Protein AF-A0A1C5C4V3-F1 (afdb_monomer_lite)

Sequence (137 aa):
MRRLPTTDILWASPICTEISPAGGTRRSTQDDQIGIGDDYEPADPESFVRTRATAYDVMRAAEVHYYKAILCENVTEFATDWRLFQWWRQGIELLGYNSQIVSVSSAHVGGKDNEHAPSGATASTSSSPAPASGSPT

Radius of gyration: 22.31 Å; chains: 1; bounding box: 46×37×80 Å

Secondary structure (DSSP, 8-state):
-TTSPP-SEEEE----TTTSGGG--------S------------TTTTHHHHHHHHHHHHHHHHH--SEEEE---THHHHT-TTHHHHHHHHHHTT---------GGG--BTTBPPPPSS-------PPPPPP----

Foldseek 3Di:
DQVDDADQEAEAEQDALLQDPPNPPDDPDPDDDPDPDPPDDADDPVSCVRSVVRLVVQLVCCLNRVHNYYHYDYDPSCCVRDPCSVVSVVSSVVSVDDDDDDDDDQQPVADPPGDGDDPDDDPDPDDDDDDDDDDDD

Structure (mmCIF, N/CA/C/O backbone):
data_AF-A0A1C5C4V3-F1
#
_entry.id   AF-A0A1C5C4V3-F1
#
loop_
_atom_site.group_PDB
_atom_site.id
_atom_site.type_symbol
_atom_site.label_atom_id
_atom_site.label_alt_id
_atom_site.label_comp_id
_atom_site.label_asym_id
_atom_site.label_entity_id
_atom_site.label_seq_id
_atom_site.pdbx_PDB_ins_code
_atom_site.Cartn_x
_atom_site.Cartn_y
_atom_site.Cartn_z
_atom_site.occupancy
_atom_site.B_iso_or_equiv
_atom_site.auth_seq_id
_atom_site.auth_comp_id
_atom_site.auth_asym_id
_atom_site.auth_atom_id
_atom_site.pdbx_PDB_model_num
ATOM 1 N N . MET A 1 1 ? -8.905 12.627 3.303 1.00 86.38 1 MET A N 1
ATOM 2 C CA . MET A 1 1 ? -9.313 11.395 4.017 1.00 86.38 1 MET A CA 1
ATOM 3 C C . MET A 1 1 ? -10.543 11.577 4.908 1.00 86.38 1 MET A C 1
ATOM 5 O O . MET A 1 1 ? -11.580 11.092 4.500 1.00 86.38 1 MET A O 1
ATOM 9 N N . ARG A 1 2 ? -10.520 12.326 6.027 1.00 92.06 2 ARG A N 1
ATOM 10 C CA . ARG A 1 2 ? -11.669 12.428 6.976 1.00 92.06 2 ARG A CA 1
ATOM 11 C C . ARG A 1 2 ? -13.005 12.974 6.432 1.00 92.06 2 ARG A C 1
ATOM 13 O O . ARG A 1 2 ? -14.017 12.841 7.099 1.00 92.06 2 ARG A O 1
ATOM 20 N N . ARG A 1 3 ? -13.004 13.638 5.271 1.00 94.06 3 ARG A N 1
ATOM 21 C CA . ARG A 1 3 ? -14.221 14.178 4.628 1.00 94.06 3 ARG A CA 1
ATOM 22 C C . ARG A 1 3 ? -14.858 13.212 3.622 1.00 94.06 3 ARG A C 1
ATOM 24 O O . ARG A 1 3 ? -15.905 13.531 3.077 1.00 94.06 3 ARG A O 1
ATOM 31 N N . LEU A 1 4 ? -14.197 12.092 3.328 1.00 91.00 4 LEU A N 1
ATOM 32 C CA . LEU A 1 4 ? -14.732 11.053 2.451 1.00 91.00 4 LEU A CA 1
ATOM 33 C C . LEU A 1 4 ? -15.667 10.143 3.263 1.00 91.00 4 LEU A C 1
ATOM 35 O O . LEU A 1 4 ? -15.426 9.981 4.462 1.00 91.00 4 LEU A O 1
ATOM 39 N N . PRO A 1 5 ? -16.710 9.562 2.645 1.00 92.31 5 PRO A N 1
ATOM 40 C CA . PRO A 1 5 ? -17.559 8.585 3.317 1.00 92.31 5 PRO A CA 1
ATOM 41 C C . PRO A 1 5 ? -16.755 7.346 3.724 1.00 92.31 5 PRO A C 1
ATOM 43 O O . PRO A 1 5 ? -15.754 7.004 3.090 1.00 92.31 5 PRO A O 1
ATOM 46 N N . THR A 1 6 ? -17.218 6.663 4.768 1.00 92.12 6 THR A N 1
ATOM 47 C CA . THR A 1 6 ? -16.675 5.361 5.155 1.00 92.12 6 THR A CA 1
ATOM 48 C C . THR A 1 6 ? -17.079 4.309 4.126 1.00 92.12 6 THR A C 1
ATOM 50 O O . THR A 1 6 ? -18.200 4.310 3.615 1.00 92.12 6 THR A O 1
ATOM 53 N N . THR A 1 7 ? -16.158 3.408 3.810 1.00 95.81 7 THR A N 1
ATOM 54 C CA . THR A 1 7 ? -16.388 2.266 2.919 1.00 95.81 7 THR A CA 1
ATOM 55 C C . THR A 1 7 ? -15.730 1.030 3.517 1.00 95.81 7 THR A C 1
ATOM 57 O O . THR A 1 7 ? -14.903 1.135 4.420 1.00 95.81 7 THR A O 1
ATOM 60 N N . ASP A 1 8 ? -16.117 -0.149 3.036 1.00 97.88 8 ASP A N 1
ATOM 61 C CA . ASP A 1 8 ? -15.588 -1.410 3.554 1.00 97.88 8 ASP A CA 1
ATOM 62 C C . ASP A 1 8 ? -14.192 -1.739 3.014 1.00 97.88 8 ASP A C 1
ATOM 64 O O . ASP A 1 8 ? -13.395 -2.357 3.716 1.00 97.88 8 ASP A O 1
ATOM 68 N N . ILE A 1 9 ? -13.894 -1.357 1.771 1.00 98.12 9 ILE A N 1
ATOM 69 C CA . ILE A 1 9 ? -12.682 -1.764 1.054 1.00 98.12 9 ILE A CA 1
ATOM 70 C C . ILE A 1 9 ? -12.024 -0.534 0.436 1.00 98.12 9 ILE A C 1
ATOM 72 O O . ILE A 1 9 ? -12.693 0.262 -0.223 1.00 98.12 9 ILE A O 1
ATOM 76 N N . LEU A 1 10 ? -10.706 -0.426 0.597 1.00 97.69 10 LEU A N 1
ATOM 77 C CA . LEU A 1 10 ? -9.878 0.514 -0.151 1.00 97.69 10 LEU A CA 1
ATOM 78 C C . LEU A 1 10 ? -9.227 -0.197 -1.334 1.00 97.69 10 LEU A C 1
ATOM 80 O O . LEU A 1 10 ? -8.509 -1.173 -1.146 1.00 97.69 10 LEU A O 1
ATOM 84 N N . TRP A 1 11 ? -9.434 0.338 -2.532 1.00 97.94 11 TRP A N 1
ATOM 85 C CA . TRP A 1 11 ? -8.668 -0.000 -3.728 1.00 97.94 11 TRP A CA 1
ATOM 86 C C . TRP A 1 11 ? -7.763 1.185 -4.068 1.00 97.94 11 TRP A C 1
ATOM 88 O O . TRP A 1 11 ? -8.258 2.296 -4.274 1.00 97.94 11 TRP A O 1
ATOM 98 N N . ALA A 1 12 ? -6.450 0.979 -4.076 1.00 96.81 12 ALA A N 1
ATOM 99 C CA . ALA A 1 12 ? -5.466 2.038 -4.228 1.00 96.81 12 ALA A CA 1
ATOM 100 C C . ALA A 1 12 ? -4.440 1.705 -5.313 1.00 96.81 12 ALA A C 1
ATOM 102 O O . ALA A 1 12 ? -3.781 0.672 -5.273 1.00 96.81 12 ALA A O 1
ATOM 103 N N . SER A 1 13 ? -4.229 2.649 -6.222 1.00 96.19 13 SER A N 1
ATOM 104 C CA . SER A 1 13 ? -3.195 2.566 -7.254 1.00 96.19 13 SER A CA 1
ATOM 105 C C . SER A 1 13 ? -2.269 3.778 -7.089 1.00 96.19 13 SER A C 1
ATOM 107 O O . SER A 1 13 ? -2.497 4.814 -7.723 1.00 96.19 13 SER A O 1
ATOM 109 N N . PRO A 1 14 ? -1.273 3.731 -6.176 1.00 95.19 14 PRO A N 1
ATOM 110 C CA . PRO A 1 14 ? -0.262 4.779 -6.090 1.00 95.19 14 PRO A CA 1
ATOM 111 C C . PRO A 1 14 ? 0.365 5.003 -7.462 1.00 95.19 14 PRO A C 1
ATOM 113 O O . PRO A 1 14 ? 0.496 4.066 -8.253 1.00 95.19 14 PRO A O 1
ATOM 116 N N . ILE A 1 15 ? 0.749 6.240 -7.767 1.00 92.25 15 ILE A N 1
ATOM 117 C CA . ILE A 1 15 ? 1.276 6.521 -9.102 1.00 92.25 15 ILE A CA 1
ATOM 118 C C . ILE A 1 15 ? 2.525 5.670 -9.360 1.00 92.25 15 ILE A C 1
ATOM 120 O O . ILE A 1 15 ? 3.337 5.452 -8.464 1.00 92.25 15 ILE A O 1
ATOM 124 N N . CYS A 1 16 ? 2.677 5.186 -10.587 1.00 88.94 16 CYS A N 1
ATOM 125 C CA . CYS A 1 16 ? 3.819 4.362 -10.975 1.00 88.94 16 CYS A CA 1
ATOM 126 C C . CYS A 1 16 ? 4.735 5.062 -11.988 1.00 88.94 16 CYS A C 1
ATOM 128 O O . CYS A 1 16 ? 5.710 4.479 -12.439 1.00 88.94 16 CYS A O 1
ATOM 130 N N . THR A 1 17 ? 4.434 6.294 -12.402 1.00 84.69 17 THR A N 1
ATOM 131 C CA . THR A 1 17 ? 5.134 6.957 -13.518 1.00 84.69 17 THR A CA 1
ATOM 132 C C . THR A 1 17 ? 6.615 7.207 -13.247 1.00 84.69 17 THR A C 1
ATOM 134 O O . THR A 1 17 ? 7.410 7.170 -14.173 1.00 84.69 17 THR A O 1
ATOM 137 N N . GLU A 1 18 ? 6.984 7.459 -11.993 1.00 83.00 18 GLU A N 1
ATOM 138 C CA . GLU A 1 18 ? 8.368 7.750 -11.592 1.00 83.00 18 GLU A CA 1
ATOM 139 C C . GLU A 1 18 ? 9.236 6.493 -11.438 1.00 83.00 18 GLU A C 1
ATOM 141 O O . GLU A 1 18 ? 10.460 6.579 -11.452 1.00 83.00 18 GLU A O 1
ATOM 146 N N . ILE A 1 19 ? 8.593 5.336 -11.287 1.00 79.56 19 ILE A N 1
ATOM 147 C CA . ILE A 1 19 ? 9.215 4.066 -10.902 1.00 79.56 19 ILE A CA 1
ATOM 148 C C . ILE A 1 19 ? 9.075 2.987 -11.981 1.00 79.56 19 ILE A C 1
ATOM 150 O O . ILE A 1 19 ? 9.835 2.027 -12.029 1.00 79.56 19 ILE A O 1
ATOM 154 N N . SER A 1 20 ? 8.101 3.145 -12.874 1.00 75.81 20 SER A N 1
ATOM 155 C CA . SER A 1 20 ? 7.837 2.206 -13.952 1.00 75.81 20 SER A CA 1
ATOM 156 C C . SER A 1 20 ? 8.979 2.191 -14.971 1.00 75.81 20 SER A C 1
ATOM 158 O O . SER A 1 20 ? 9.442 3.259 -15.382 1.00 75.81 20 SER A O 1
ATOM 160 N N . PRO A 1 21 ? 9.345 1.008 -15.503 1.00 67.00 21 PRO A N 1
ATOM 161 C CA . PRO A 1 21 ? 10.249 0.886 -16.648 1.00 67.00 21 PRO A CA 1
ATOM 162 C C . PRO A 1 21 ? 9.820 1.731 -17.853 1.00 67.00 21 PRO A C 1
ATOM 164 O O . PRO A 1 21 ? 10.657 2.214 -18.610 1.00 67.00 21 PRO A O 1
ATOM 167 N N . ALA A 1 22 ? 8.508 1.909 -18.030 1.00 72.88 22 ALA A N 1
ATOM 168 C CA . ALA A 1 22 ? 7.927 2.665 -19.133 1.00 72.88 22 ALA A CA 1
ATOM 169 C C . ALA A 1 22 ? 7.923 4.187 -18.894 1.00 72.88 22 ALA A C 1
ATOM 171 O O . ALA A 1 22 ? 7.597 4.945 -19.803 1.00 72.88 22 ALA A O 1
ATOM 172 N N . GLY A 1 23 ? 8.280 4.646 -17.688 1.00 59.91 23 GLY A N 1
ATOM 173 C CA . GLY A 1 23 ? 8.241 6.052 -17.276 1.00 59.91 23 GLY A CA 1
ATOM 174 C C . GLY A 1 23 ? 9.309 6.950 -17.908 1.00 59.91 23 GLY A C 1
ATOM 175 O O . GLY A 1 23 ? 9.308 8.155 -17.676 1.00 59.91 23 GLY A O 1
ATOM 176 N N . GLY A 1 24 ? 10.225 6.397 -18.708 1.00 50.62 24 GLY A N 1
ATOM 177 C CA . GLY A 1 24 ? 11.249 7.165 -19.425 1.00 50.62 24 GLY A CA 1
ATOM 178 C C . GLY A 1 24 ? 12.425 7.644 -18.565 1.00 50.62 24 GLY A C 1
ATOM 179 O O . GLY A 1 24 ? 13.419 8.113 -19.120 1.00 50.62 24 GLY A O 1
ATOM 180 N N . THR A 1 25 ? 12.371 7.485 -17.238 1.00 54.16 25 THR A N 1
ATOM 181 C CA . THR A 1 25 ? 13.528 7.689 -16.359 1.00 54.16 25 THR A CA 1
ATOM 182 C C . THR A 1 25 ? 14.534 6.578 -16.633 1.00 54.16 25 THR A C 1
ATOM 184 O O . THR A 1 25 ? 14.337 5.419 -16.269 1.00 54.16 25 THR A O 1
ATOM 187 N N . ARG A 1 26 ? 15.596 6.921 -17.362 1.00 46.44 26 ARG A N 1
ATOM 188 C CA . ARG A 1 26 ? 16.657 5.993 -17.747 1.00 46.44 26 ARG A CA 1
ATOM 189 C C . ARG A 1 26 ? 17.336 5.493 -16.471 1.00 46.44 26 ARG A C 1
ATOM 191 O O . ARG A 1 26 ? 18.133 6.213 -15.878 1.00 46.44 26 ARG A O 1
ATOM 198 N N . ARG A 1 27 ? 17.011 4.268 -16.046 1.00 53.88 27 ARG A N 1
ATOM 199 C CA . ARG A 1 27 ? 17.849 3.528 -15.097 1.00 53.88 27 ARG A CA 1
ATOM 200 C C . ARG A 1 27 ? 19.244 3.465 -15.711 1.00 53.88 27 ARG A C 1
ATOM 202 O O . ARG A 1 27 ? 19.366 3.139 -16.895 1.00 53.88 27 ARG A O 1
ATOM 209 N N . SER A 1 28 ? 20.281 3.822 -14.958 1.00 40.75 28 SER A N 1
ATOM 210 C CA . SER A 1 28 ? 21.636 3.450 -15.344 1.00 40.75 28 SER A CA 1
ATOM 211 C C . SER A 1 28 ? 21.659 1.927 -15.370 1.00 40.75 28 SER A C 1
ATOM 213 O O . SER A 1 28 ? 21.635 1.282 -14.328 1.00 40.75 28 SER A O 1
ATOM 215 N N . THR A 1 29 ? 21.586 1.360 -16.569 1.00 37.47 29 THR A N 1
ATOM 216 C CA . THR A 1 29 ? 21.838 -0.052 -16.829 1.00 37.47 29 THR A CA 1
ATOM 217 C C . THR A 1 29 ? 23.204 -0.381 -16.256 1.00 37.47 29 THR A C 1
ATOM 219 O O . THR A 1 29 ? 24.215 0.039 -16.817 1.00 37.47 29 THR A O 1
ATOM 222 N N . GLN A 1 30 ? 23.232 -1.090 -15.134 1.00 36.97 30 GLN A N 1
ATOM 223 C CA . GLN A 1 30 ? 24.374 -1.922 -14.815 1.00 36.97 30 GLN A CA 1
ATOM 224 C C . GLN A 1 30 ? 24.065 -3.285 -15.433 1.00 36.97 30 GLN A C 1
ATOM 226 O O . GLN A 1 30 ? 23.068 -3.923 -15.098 1.00 36.97 30 GLN A O 1
ATOM 231 N N . ASP A 1 31 ? 24.852 -3.587 -16.461 1.00 36.56 31 ASP A N 1
ATOM 232 C CA . ASP A 1 31 ? 24.787 -4.731 -17.362 1.00 36.56 31 ASP A CA 1
ATOM 233 C C . ASP A 1 31 ? 24.482 -6.071 -16.682 1.00 36.56 31 ASP A C 1
ATOM 235 O O . ASP A 1 31 ? 24.981 -6.352 -15.596 1.00 36.56 31 ASP A O 1
ATOM 239 N N . ASP A 1 32 ? 23.728 -6.912 -17.397 1.00 39.34 32 ASP A N 1
ATOM 240 C CA . ASP A 1 32 ? 23.967 -8.337 -17.700 1.00 39.34 32 ASP A CA 1
ATOM 241 C C . ASP A 1 32 ? 25.154 -9.061 -17.016 1.00 39.34 32 ASP A C 1
ATOM 243 O O . ASP A 1 32 ? 25.943 -9.748 -17.670 1.00 39.34 32 ASP A O 1
ATOM 247 N N . GLN A 1 33 ? 25.283 -9.011 -15.692 1.00 34.22 33 GLN A N 1
ATOM 248 C CA . GLN A 1 33 ? 26.200 -9.883 -14.964 1.00 34.22 33 GLN A CA 1
ATOM 249 C C . GLN A 1 33 ? 25.520 -10.528 -13.766 1.00 34.22 33 GLN A C 1
ATOM 251 O O . GLN A 1 33 ? 25.237 -9.915 -12.741 1.00 34.22 33 GLN A O 1
ATOM 256 N N . ILE A 1 34 ? 25.332 -11.840 -13.906 1.00 44.56 34 ILE A N 1
ATOM 257 C CA . ILE A 1 34 ? 25.261 -12.791 -12.803 1.00 44.56 34 ILE A CA 1
ATOM 258 C C . ILE A 1 34 ? 26.585 -12.656 -12.031 1.00 44.56 34 ILE A C 1
ATOM 260 O O . ILE A 1 34 ? 27.570 -13.322 -12.341 1.00 44.56 34 ILE A O 1
ATOM 264 N N . GLY A 1 35 ? 26.624 -11.743 -11.066 1.00 32.69 35 GLY A N 1
ATOM 265 C CA . GLY A 1 35 ? 27.775 -11.467 -10.219 1.00 32.69 35 GLY A CA 1
ATOM 266 C C . GLY A 1 35 ? 27.302 -11.240 -8.792 1.00 32.69 35 GLY A C 1
ATOM 267 O O . GLY A 1 35 ? 26.501 -10.352 -8.529 1.00 32.69 35 GLY A O 1
ATOM 268 N N . ILE A 1 36 ? 27.773 -12.077 -7.870 1.00 45.25 36 ILE A N 1
ATOM 269 C CA . ILE A 1 36 ? 27.627 -11.860 -6.429 1.00 45.25 36 ILE A CA 1
ATOM 270 C C . ILE A 1 36 ? 28.424 -10.592 -6.089 1.00 45.25 36 ILE A C 1
ATOM 272 O O . ILE A 1 36 ? 29.653 -10.634 -6.089 1.00 45.25 36 ILE A O 1
ATOM 276 N N . GLY A 1 37 ? 27.739 -9.476 -5.840 1.00 37.53 37 GLY A N 1
ATOM 277 C CA . GLY A 1 37 ? 28.348 -8.204 -5.448 1.00 37.53 37 GLY A CA 1
ATOM 278 C C . GLY A 1 37 ? 27.294 -7.196 -4.989 1.00 37.53 37 GLY A C 1
ATOM 279 O O . GLY A 1 37 ? 26.289 -7.003 -5.665 1.00 37.53 37 GLY A O 1
ATOM 280 N N . ASP A 1 38 ? 27.529 -6.590 -3.826 1.00 45.28 38 ASP A N 1
ATOM 281 C CA . ASP A 1 38 ? 26.653 -5.678 -3.069 1.00 45.28 38 ASP A CA 1
ATOM 282 C C . ASP A 1 38 ? 26.412 -4.293 -3.722 1.00 45.28 38 ASP A C 1
ATOM 284 O O . ASP A 1 38 ? 26.069 -3.332 -3.034 1.00 45.28 38 ASP A O 1
ATOM 288 N N . ASP A 1 39 ? 26.535 -4.160 -5.042 1.00 40.59 39 ASP A N 1
ATOM 289 C CA . ASP A 1 39 ? 26.471 -2.863 -5.731 1.00 40.59 39 ASP A CA 1
ATOM 290 C C . ASP A 1 39 ? 25.079 -2.604 -6.334 1.00 40.59 39 ASP A C 1
ATOM 292 O O . ASP A 1 39 ? 24.912 -2.405 -7.535 1.00 40.59 39 ASP A O 1
ATOM 296 N N . TYR A 1 40 ? 24.044 -2.620 -5.488 1.00 46.56 40 TYR A N 1
ATOM 297 C CA . TYR A 1 40 ? 22.733 -2.077 -5.851 1.00 46.56 40 TYR A CA 1
ATOM 298 C C . TYR A 1 40 ? 22.747 -0.563 -5.621 1.00 46.56 40 TYR A C 1
ATOM 300 O O . TYR A 1 40 ? 22.615 -0.119 -4.481 1.00 46.56 40 TYR A O 1
ATOM 308 N N . GLU A 1 41 ? 22.887 0.233 -6.684 1.00 46.56 41 GLU A N 1
ATOM 309 C CA . GLU A 1 41 ? 22.690 1.685 -6.609 1.00 46.56 41 GLU A CA 1
ATOM 310 C C . GLU A 1 41 ? 21.195 2.017 -6.748 1.00 46.56 41 GLU A C 1
ATOM 312 O O . GLU A 1 41 ? 20.619 1.845 -7.830 1.00 46.56 41 GLU A O 1
ATOM 317 N N . PRO A 1 42 ? 20.523 2.472 -5.672 1.00 51.69 42 PRO A N 1
ATOM 318 C CA . PRO A 1 42 ? 19.112 2.812 -5.731 1.00 51.69 42 PRO A CA 1
ATOM 319 C C . PRO A 1 42 ? 18.889 3.992 -6.676 1.00 51.69 42 PRO A C 1
ATOM 321 O O . PRO A 1 42 ? 19.691 4.924 -6.736 1.00 51.69 42 PRO A O 1
ATOM 324 N N . ALA A 1 43 ? 17.745 3.998 -7.357 1.00 55.47 43 ALA A N 1
ATOM 325 C CA . ALA A 1 43 ? 17.318 5.150 -8.138 1.00 55.47 43 ALA A CA 1
ATOM 326 C C . ALA A 1 43 ? 17.321 6.443 -7.292 1.00 55.47 43 ALA A C 1
ATOM 328 O O . ALA A 1 43 ? 17.046 6.410 -6.086 1.00 55.47 43 ALA A O 1
ATOM 329 N N . ASP A 1 44 ? 17.623 7.575 -7.941 1.00 59.00 44 ASP A N 1
ATOM 330 C CA . ASP A 1 44 ? 17.734 8.896 -7.311 1.00 59.00 44 ASP A CA 1
ATOM 331 C C . ASP A 1 44 ? 16.574 9.138 -6.321 1.00 59.00 44 ASP A C 1
ATOM 333 O O . ASP A 1 44 ? 15.407 9.117 -6.735 1.00 59.00 44 ASP A O 1
ATOM 337 N N . PRO A 1 45 ? 16.845 9.369 -5.020 1.00 56.81 45 PRO A N 1
ATOM 338 C CA . PRO A 1 45 ? 15.818 9.603 -4.009 1.00 56.81 45 PRO A CA 1
ATOM 339 C C . PRO A 1 45 ? 14.828 10.727 -4.347 1.00 56.81 45 PRO A C 1
ATOM 341 O O . PRO A 1 45 ? 13.705 10.714 -3.817 1.00 56.81 45 PRO A O 1
ATOM 344 N N . GLU A 1 46 ? 15.225 11.688 -5.188 1.00 62.38 46 GLU A N 1
ATOM 345 C CA . GLU A 1 46 ? 14.370 12.776 -5.669 1.00 62.38 46 GLU A CA 1
ATOM 346 C C . GLU A 1 46 ? 13.346 12.299 -6.712 1.00 62.38 46 GLU A C 1
ATOM 348 O O . GLU A 1 46 ? 12.232 12.822 -6.769 1.00 62.38 46 GLU A O 1
ATOM 353 N N . SER A 1 47 ? 13.643 11.225 -7.449 1.00 66.62 47 SER A N 1
ATOM 354 C CA . SER A 1 47 ? 12.741 10.693 -8.475 1.00 66.62 47 SER A CA 1
ATOM 355 C C . SER A 1 47 ? 11.455 10.075 -7.914 1.00 66.62 47 SER A C 1
ATOM 357 O O . SER A 1 47 ? 10.470 10.033 -8.629 1.00 66.62 47 SER A O 1
ATOM 359 N N . PHE A 1 48 ? 11.390 9.686 -6.631 1.00 76.88 48 PHE A N 1
ATOM 360 C CA . PHE A 1 48 ? 10.243 8.961 -6.042 1.00 76.88 48 PHE A CA 1
ATOM 361 C C . PHE A 1 48 ? 9.260 9.845 -5.259 1.00 76.88 48 PHE A C 1
ATOM 363 O O . PHE A 1 48 ? 8.420 9.334 -4.512 1.00 76.88 48 PHE A O 1
ATOM 370 N N . VAL A 1 49 ? 9.386 11.172 -5.320 1.00 84.56 49 VAL A N 1
ATOM 371 C CA . VAL A 1 49 ? 8.654 12.069 -4.410 1.00 84.56 49 VAL A CA 1
ATOM 372 C C . VAL A 1 49 ? 7.136 11.897 -4.522 1.00 84.56 49 VAL A C 1
ATOM 374 O O . VAL A 1 49 ? 6.468 11.777 -3.490 1.00 84.56 49 VAL A O 1
ATOM 377 N N . ARG A 1 50 ? 6.572 11.844 -5.734 1.00 87.25 50 ARG A N 1
ATOM 378 C CA . ARG A 1 50 ? 5.113 11.770 -5.915 1.00 87.25 50 ARG A CA 1
ATOM 379 C C . ARG A 1 50 ? 4.587 10.349 -5.690 1.00 87.25 50 ARG A C 1
ATOM 381 O O . ARG A 1 50 ? 3.515 10.174 -5.107 1.00 87.25 50 ARG A O 1
ATOM 388 N N . THR A 1 51 ? 5.365 9.340 -6.066 1.00 88.94 51 THR A N 1
ATOM 389 C CA . THR A 1 51 ? 5.096 7.923 -5.782 1.00 88.94 51 THR A CA 1
ATOM 390 C C . THR A 1 51 ? 4.997 7.697 -4.277 1.00 88.94 51 THR A C 1
ATOM 392 O O . THR A 1 51 ? 3.990 7.178 -3.798 1.00 88.94 51 THR A O 1
ATOM 395 N N . ARG A 1 52 ? 5.965 8.204 -3.497 1.00 91.31 52 ARG A N 1
ATOM 396 C CA . ARG A 1 52 ? 5.923 8.153 -2.026 1.00 91.31 52 ARG A CA 1
ATOM 397 C C . ARG A 1 52 ? 4.723 8.895 -1.457 1.00 91.31 52 ARG A C 1
ATOM 399 O O . ARG A 1 52 ? 4.055 8.364 -0.578 1.00 91.31 52 ARG A O 1
ATOM 406 N N . ALA A 1 53 ? 4.439 10.102 -1.949 1.00 93.19 53 ALA A N 1
ATOM 407 C CA . ALA A 1 53 ? 3.317 10.896 -1.452 1.00 93.19 53 ALA A CA 1
ATOM 408 C C . ALA A 1 53 ? 1.987 10.134 -1.582 1.00 93.19 53 ALA A C 1
ATOM 410 O O . ALA A 1 53 ? 1.254 10.002 -0.604 1.00 93.19 53 ALA A O 1
ATOM 411 N N . THR A 1 54 ? 1.723 9.552 -2.756 1.00 94.62 54 THR A N 1
ATOM 412 C CA . THR A 1 54 ? 0.492 8.777 -2.988 1.00 94.62 54 THR A CA 1
ATOM 413 C C . THR A 1 54 ? 0.480 7.429 -2.261 1.00 94.62 54 THR A C 1
ATOM 415 O O . THR A 1 54 ? -0.572 7.005 -1.790 1.00 94.62 54 THR A O 1
ATOM 418 N N . ALA A 1 55 ? 1.635 6.784 -2.064 1.00 96.50 55 ALA A N 1
ATOM 419 C CA . ALA A 1 55 ? 1.742 5.602 -1.208 1.00 96.50 55 ALA A CA 1
ATOM 420 C C . ALA A 1 55 ? 1.428 5.928 0.265 1.00 96.50 55 ALA A C 1
ATOM 422 O O . ALA A 1 55 ? 0.761 5.156 0.956 1.00 96.50 55 ALA A O 1
ATOM 423 N N . TYR A 1 56 ? 1.858 7.088 0.765 1.00 96.56 56 TYR A N 1
ATOM 424 C CA . TYR A 1 56 ? 1.564 7.516 2.136 1.00 96.56 56 TYR A CA 1
ATOM 425 C C . TYR A 1 56 ? 0.088 7.847 2.345 1.00 96.56 56 TYR A C 1
ATOM 427 O O . TYR A 1 56 ? -0.443 7.612 3.433 1.00 96.56 56 TYR A O 1
ATOM 435 N N . ASP A 1 57 ? -0.604 8.306 1.303 1.00 96.88 57 ASP A N 1
ATOM 436 C CA . ASP A 1 57 ? -2.052 8.493 1.352 1.00 96.88 57 ASP A CA 1
ATOM 437 C C . ASP A 1 57 ? -2.810 7.179 1.604 1.00 96.88 57 ASP A C 1
ATOM 439 O O . ASP A 1 57 ? -3.858 7.214 2.252 1.00 96.88 57 ASP A O 1
ATOM 443 N N . VAL A 1 58 ? -2.266 6.019 1.205 1.00 97.31 58 VAL A N 1
ATOM 444 C CA . VAL A 1 58 ? -2.834 4.699 1.544 1.00 97.31 58 VAL A CA 1
ATOM 445 C C . VAL A 1 58 ? -2.834 4.479 3.058 1.00 97.31 58 VAL A C 1
ATOM 447 O O . VAL A 1 58 ? -3.885 4.193 3.633 1.00 97.31 58 VAL A O 1
ATOM 450 N N . MET A 1 59 ? -1.692 4.688 3.726 1.00 96.69 59 MET A N 1
ATOM 451 C CA . MET A 1 59 ? -1.595 4.573 5.190 1.00 96.69 59 MET A CA 1
ATOM 452 C C . MET A 1 59 ? -2.517 5.579 5.879 1.00 96.69 59 MET A C 1
ATOM 454 O O . MET A 1 59 ? -3.268 5.224 6.784 1.00 96.69 59 MET A O 1
ATOM 458 N N . ARG A 1 60 ? -2.526 6.830 5.402 1.00 96.69 60 ARG A N 1
ATOM 459 C CA . ARG A 1 60 ? -3.395 7.883 5.935 1.00 96.69 60 ARG A CA 1
ATOM 460 C C . ARG A 1 60 ? -4.879 7.524 5.800 1.00 96.69 60 ARG A C 1
ATOM 462 O O . ARG A 1 60 ? -5.684 7.874 6.663 1.00 96.69 60 ARG A O 1
ATOM 469 N N . ALA A 1 61 ? -5.281 6.901 4.695 1.00 96.88 61 ALA A N 1
ATOM 470 C CA . ALA A 1 61 ? -6.652 6.449 4.503 1.00 96.88 61 ALA A CA 1
ATOM 471 C C . ALA A 1 61 ? -6.982 5.286 5.450 1.00 96.88 61 ALA A C 1
ATOM 473 O O . ALA A 1 61 ? -8.040 5.316 6.076 1.00 96.88 61 ALA A O 1
ATOM 474 N N . ALA A 1 62 ? -6.072 4.317 5.588 1.00 96.75 62 ALA A N 1
ATOM 475 C CA . ALA A 1 62 ? -6.217 3.169 6.480 1.00 96.75 62 ALA A CA 1
ATOM 476 C C . ALA A 1 62 ? -6.359 3.581 7.955 1.00 96.75 62 ALA A C 1
ATOM 478 O O . ALA A 1 62 ? -7.258 3.092 8.632 1.00 96.75 62 ALA A O 1
ATOM 479 N N . GLU A 1 63 ? -5.544 4.532 8.419 1.00 96.00 63 GLU A N 1
ATOM 480 C CA . GLU A 1 63 ? -5.585 5.078 9.785 1.00 96.00 63 GLU A CA 1
ATOM 481 C C . GLU A 1 63 ? -6.914 5.785 10.101 1.00 96.00 63 GLU A C 1
ATOM 483 O O . GLU A 1 63 ? -7.394 5.771 11.233 1.00 96.00 63 GLU A O 1
ATOM 488 N N . VAL A 1 64 ? -7.520 6.438 9.105 1.00 96.56 64 VAL A N 1
ATOM 489 C CA . VAL A 1 64 ? -8.767 7.190 9.298 1.00 96.56 64 VAL A CA 1
ATOM 490 C C . VAL A 1 64 ? -9.994 6.286 9.242 1.00 96.56 64 VAL A C 1
ATOM 492 O O . VAL A 1 64 ? -10.932 6.507 10.006 1.00 96.56 64 VAL A O 1
ATOM 495 N N . HIS A 1 65 ? -10.017 5.331 8.313 1.00 96.81 65 HIS A N 1
ATOM 496 C CA . HIS A 1 65 ? -11.243 4.623 7.936 1.00 96.81 65 HIS A CA 1
ATOM 497 C C . HIS A 1 65 ? -11.296 3.164 8.377 1.00 96.81 65 HIS A C 1
ATOM 499 O O . HIS A 1 65 ? -12.383 2.600 8.342 1.00 96.81 65 HIS A O 1
ATOM 505 N N . TYR A 1 66 ? -10.177 2.567 8.808 1.00 96.12 66 TYR A N 1
ATOM 506 C CA . TYR A 1 66 ? -10.121 1.179 9.290 1.00 96.12 66 TYR A CA 1
ATOM 507 C C . TYR A 1 66 ? -10.859 0.196 8.362 1.00 96.12 66 TYR A C 1
ATOM 509 O O . TYR A 1 66 ? -11.759 -0.530 8.786 1.00 96.12 66 TYR A O 1
ATOM 517 N N . TYR A 1 67 ? -10.509 0.220 7.072 1.00 97.88 67 TYR A N 1
ATOM 518 C CA . TYR A 1 67 ? -11.102 -0.651 6.057 1.00 97.88 67 TYR A CA 1
ATOM 519 C C . TYR A 1 67 ? -11.026 -2.130 6.463 1.00 97.88 67 TYR A C 1
ATOM 521 O O . TYR A 1 67 ? -10.063 -2.577 7.079 1.00 97.88 67 TYR A O 1
ATOM 529 N N . LYS A 1 68 ? -12.013 -2.928 6.051 1.00 98.25 68 LYS A N 1
ATOM 530 C CA . LYS A 1 68 ? -11.982 -4.389 6.227 1.00 98.25 68 LYS A CA 1
ATOM 531 C C . LYS A 1 68 ? -10.880 -5.033 5.383 1.00 98.25 68 LYS A C 1
ATOM 533 O O . LYS A 1 68 ? -10.331 -6.056 5.778 1.00 98.25 68 LYS A O 1
ATOM 538 N N . ALA A 1 69 ? -10.575 -4.449 4.222 1.00 98.19 69 ALA A N 1
ATOM 539 C CA . ALA A 1 69 ? -9.489 -4.877 3.347 1.00 98.19 69 ALA A CA 1
ATOM 540 C C . ALA A 1 69 ? -8.910 -3.702 2.546 1.00 98.19 69 ALA A C 1
ATOM 542 O 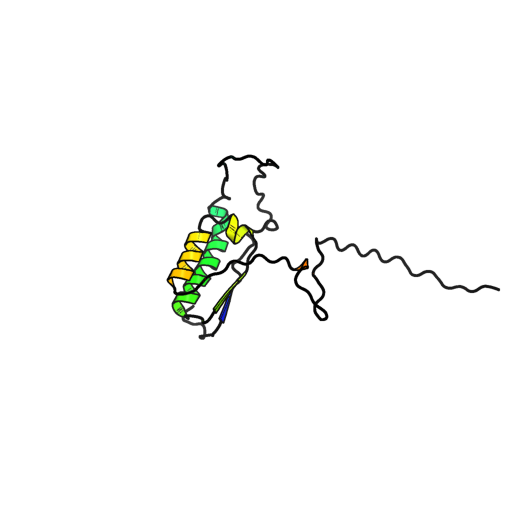O . ALA A 1 69 ? -9.614 -2.740 2.227 1.00 98.19 69 ALA A O 1
ATOM 543 N N . ILE A 1 70 ? -7.628 -3.814 2.196 1.00 98.19 70 ILE A N 1
ATOM 544 C CA . ILE A 1 70 ? -6.910 -2.864 1.344 1.00 98.19 70 ILE A CA 1
ATOM 545 C C . ILE A 1 70 ? -6.294 -3.648 0.188 1.00 98.19 70 ILE A C 1
ATOM 547 O O . ILE A 1 70 ? -5.532 -4.587 0.412 1.00 98.19 70 ILE A O 1
ATOM 551 N N . LEU A 1 71 ? -6.620 -3.252 -1.038 1.00 98.25 71 LEU A N 1
ATOM 552 C CA . LEU A 1 71 ? -5.982 -3.721 -2.258 1.00 98.25 71 LEU A CA 1
ATOM 553 C C . LEU A 1 71 ? -5.118 -2.578 -2.781 1.00 98.25 71 LEU A C 1
ATOM 555 O O . LEU A 1 71 ? -5.604 -1.461 -2.951 1.00 98.25 71 LEU A O 1
ATOM 559 N N . CYS A 1 72 ? -3.829 -2.848 -2.973 1.00 97.50 72 CYS A N 1
ATOM 560 C CA . CYS A 1 72 ? -2.876 -1.873 -3.479 1.00 97.50 72 CYS A CA 1
ATOM 561 C C . CYS A 1 72 ? -2.122 -2.478 -4.659 1.00 97.50 72 CYS A C 1
ATOM 563 O O . CYS A 1 72 ? -1.341 -3.409 -4.457 1.00 97.50 72 CYS A O 1
ATOM 565 N N . GLU A 1 73 ? -2.319 -1.947 -5.865 1.00 95.62 73 GLU A N 1
ATOM 566 C CA . GLU A 1 73 ? -1.576 -2.389 -7.047 1.00 95.62 73 GLU A CA 1
ATOM 567 C C . GLU A 1 73 ? -0.533 -1.372 -7.514 1.00 95.62 73 GLU A C 1
ATOM 569 O O . GLU A 1 73 ? -0.701 -0.156 -7.399 1.00 95.62 73 GLU A O 1
ATOM 574 N N . ASN A 1 74 ? 0.570 -1.892 -8.049 1.00 95.62 74 ASN A N 1
ATOM 575 C CA . ASN A 1 74 ? 1.620 -1.120 -8.700 1.00 95.62 74 ASN A CA 1
ATOM 576 C C . ASN A 1 74 ? 2.467 -2.037 -9.610 1.00 95.62 74 ASN A C 1
ATOM 578 O O . ASN A 1 74 ? 2.208 -3.238 -9.702 1.00 95.62 74 ASN A O 1
ATOM 582 N N . VAL A 1 75 ? 3.486 -1.480 -10.270 1.00 91.88 75 VAL A N 1
ATOM 583 C CA . VAL A 1 75 ? 4.528 -2.250 -10.973 1.00 91.88 75 VAL A CA 1
ATOM 584 C C . VAL A 1 75 ? 5.436 -2.988 -9.980 1.00 91.88 75 VAL A C 1
ATOM 586 O O . VAL A 1 75 ? 5.485 -2.639 -8.800 1.00 91.88 75 VAL A O 1
ATOM 589 N N . THR A 1 76 ? 6.190 -3.990 -10.447 1.00 91.69 76 THR A N 1
ATOM 590 C CA . THR A 1 76 ? 7.065 -4.802 -9.572 1.00 91.69 76 THR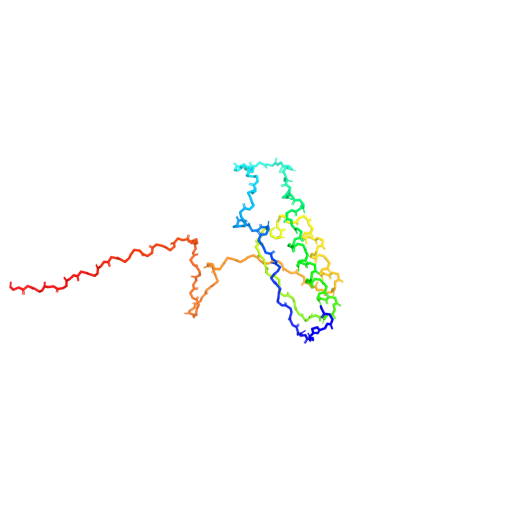 A CA 1
ATOM 591 C C . THR A 1 76 ? 8.157 -3.952 -8.918 1.00 91.69 76 THR A C 1
ATOM 593 O O . THR A 1 76 ? 8.465 -4.140 -7.741 1.00 91.69 76 THR A O 1
ATOM 596 N N . GLU A 1 77 ? 8.652 -2.944 -9.636 1.00 89.31 77 GLU A N 1
ATOM 597 C CA . GLU A 1 77 ? 9.655 -1.986 -9.173 1.00 89.31 77 GLU A CA 1
ATOM 598 C C . GLU A 1 77 ? 9.208 -1.218 -7.919 1.00 89.31 77 GLU A C 1
ATOM 600 O O . GLU A 1 77 ? 10.040 -0.816 -7.114 1.00 89.31 77 GLU A O 1
ATOM 605 N N . PHE A 1 78 ? 7.900 -1.095 -7.661 1.00 90.94 78 PHE A N 1
ATOM 606 C CA . PHE A 1 78 ? 7.383 -0.536 -6.405 1.00 90.94 78 PHE A CA 1
ATOM 607 C C . PHE A 1 78 ? 7.822 -1.304 -5.169 1.00 90.94 78 PHE A C 1
ATOM 609 O O . PHE A 1 78 ? 8.074 -0.691 -4.133 1.00 90.94 78 PHE A O 1
ATOM 616 N N . ALA A 1 79 ? 7.954 -2.622 -5.286 1.00 92.25 79 ALA A N 1
ATOM 617 C CA . ALA A 1 79 ? 8.421 -3.468 -4.203 1.00 92.25 79 ALA A CA 1
ATOM 618 C C . ALA A 1 79 ? 9.945 -3.660 -4.205 1.00 92.25 79 ALA A C 1
ATOM 620 O O . ALA A 1 79 ? 10.517 -3.867 -3.134 1.00 92.25 79 ALA A O 1
ATOM 621 N N . THR A 1 80 ? 10.595 -3.619 -5.375 1.00 88.88 80 THR A N 1
ATOM 622 C CA . THR A 1 80 ? 12.030 -3.931 -5.504 1.00 88.88 80 THR A CA 1
ATOM 623 C C . THR A 1 80 ? 12.930 -2.703 -5.456 1.00 88.88 80 THR A C 1
ATOM 625 O O . THR A 1 80 ? 14.014 -2.788 -4.888 1.00 88.88 80 THR A O 1
ATOM 628 N N . ASP A 1 81 ? 12.479 -1.567 -5.994 1.00 86.12 81 ASP A N 1
ATOM 629 C CA . ASP A 1 81 ? 13.339 -0.403 -6.237 1.00 86.12 81 ASP A CA 1
ATOM 630 C C . ASP A 1 81 ? 13.107 0.729 -5.235 1.00 86.12 81 ASP A C 1
ATOM 632 O O . ASP A 1 81 ? 13.980 1.563 -4.976 1.00 86.12 81 ASP A O 1
ATOM 636 N N . TRP A 1 82 ? 11.937 0.754 -4.596 1.00 87.38 82 TRP A N 1
ATOM 637 C CA . TRP A 1 82 ? 11.666 1.737 -3.562 1.00 87.38 82 TRP A CA 1
ATOM 638 C C . TRP A 1 82 ? 12.292 1.339 -2.216 1.00 87.38 82 TRP A C 1
ATOM 640 O O . TRP A 1 82 ? 11.756 0.526 -1.466 1.00 87.38 82 TRP A O 1
ATOM 650 N N . ARG A 1 83 ? 13.378 2.022 -1.829 1.00 86.81 83 ARG A N 1
ATOM 651 C CA . ARG A 1 83 ? 14.109 1.795 -0.562 1.00 86.81 83 ARG A CA 1
ATOM 652 C C . ARG A 1 83 ? 13.243 1.758 0.711 1.00 86.81 83 ARG A C 1
ATOM 654 O O . ARG A 1 83 ? 13.598 1.068 1.662 1.00 86.81 83 ARG A O 1
ATOM 661 N N . LEU A 1 84 ? 12.139 2.512 0.773 1.00 90.88 84 LEU A N 1
ATOM 662 C CA . LEU A 1 84 ? 11.258 2.547 1.956 1.00 90.88 84 LEU A CA 1
ATOM 663 C C . LEU A 1 84 ? 10.050 1.610 1.846 1.00 90.88 84 LEU A C 1
ATOM 665 O O . LEU A 1 84 ? 9.203 1.630 2.737 1.00 90.88 84 LEU A O 1
ATOM 669 N N . PHE A 1 85 ? 9.967 0.778 0.808 1.00 93.38 85 PHE A N 1
ATOM 670 C CA . PHE A 1 85 ? 8.836 -0.125 0.606 1.00 93.38 85 PHE A CA 1
ATOM 671 C C . PHE A 1 85 ? 8.579 -1.023 1.822 1.00 93.38 85 PHE A C 1
ATOM 673 O O . PHE A 1 85 ? 7.447 -1.105 2.296 1.00 93.38 85 PHE A O 1
ATOM 680 N N . GLN A 1 86 ? 9.625 -1.642 2.385 1.00 95.19 86 GLN A N 1
ATOM 681 C CA . GLN A 1 86 ? 9.475 -2.505 3.564 1.00 95.19 86 GLN A CA 1
ATOM 682 C C . GLN A 1 86 ? 8.976 -1.729 4.788 1.00 95.19 86 GLN A C 1
ATOM 684 O O . GLN A 1 86 ? 8.107 -2.217 5.502 1.00 95.19 86 GLN A O 1
ATOM 689 N N . TRP A 1 87 ? 9.466 -0.504 5.002 1.00 96.69 87 TRP A N 1
ATOM 690 C CA . TRP A 1 87 ? 8.992 0.355 6.091 1.00 96.69 87 TRP A CA 1
ATOM 691 C C . TRP A 1 87 ? 7.521 0.738 5.903 1.00 96.69 87 TRP A C 1
ATOM 693 O O . TRP A 1 87 ? 6.729 0.655 6.837 1.00 96.69 87 TRP A O 1
ATOM 703 N N . TRP A 1 88 ? 7.136 1.110 4.683 1.00 96.81 88 TRP A N 1
ATOM 704 C CA . TRP A 1 88 ? 5.756 1.449 4.3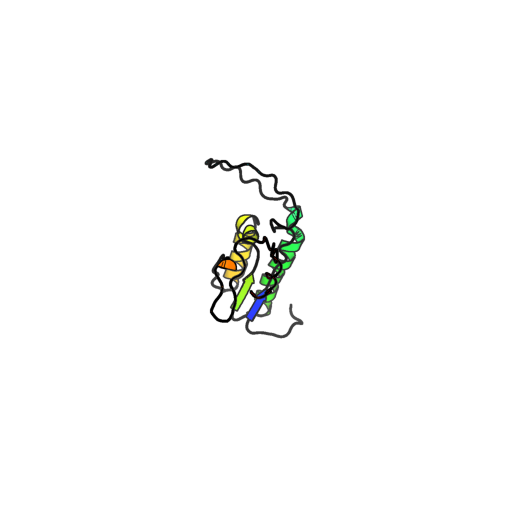52 1.00 96.81 88 TRP A CA 1
ATOM 705 C C . TRP A 1 88 ? 4.813 0.254 4.545 1.00 96.81 88 TRP A C 1
ATOM 707 O O . TRP A 1 88 ? 3.761 0.393 5.169 1.00 96.81 88 TRP A O 1
ATOM 717 N N . ARG A 1 89 ? 5.219 -0.938 4.089 1.00 97.31 89 ARG A N 1
ATOM 718 C CA . ARG A 1 89 ? 4.478 -2.191 4.289 1.00 97.31 89 ARG A CA 1
ATOM 719 C C . ARG A 1 89 ? 4.323 -2.524 5.773 1.00 97.31 89 ARG A C 1
ATOM 721 O O . ARG A 1 89 ? 3.213 -2.818 6.207 1.00 97.31 89 ARG A O 1
ATOM 728 N N . GLN A 1 90 ? 5.397 -2.416 6.556 1.00 97.75 90 GLN A N 1
ATOM 729 C CA . GLN A 1 90 ? 5.340 -2.583 8.012 1.00 97.75 90 GLN A CA 1
ATOM 730 C C . GLN A 1 90 ? 4.412 -1.553 8.665 1.00 97.75 90 GLN A C 1
ATOM 732 O O . GLN A 1 90 ? 3.700 -1.885 9.604 1.00 97.75 90 GLN A O 1
ATOM 737 N N . GLY A 1 91 ? 4.361 -0.320 8.154 1.00 97.62 91 GLY A N 1
ATOM 738 C CA . GLY A 1 91 ? 3.410 0.698 8.599 1.00 97.62 91 GLY A CA 1
ATOM 739 C C . GLY A 1 91 ? 1.953 0.258 8.438 1.00 97.62 91 GLY A C 1
ATOM 740 O O . GLY A 1 91 ? 1.158 0.434 9.356 1.00 97.62 91 GLY A O 1
ATOM 741 N N . ILE A 1 92 ? 1.609 -0.378 7.313 1.00 97.94 92 ILE A N 1
ATOM 742 C CA . ILE A 1 92 ? 0.281 -0.978 7.108 1.00 97.94 92 ILE A CA 1
ATOM 743 C C . ILE A 1 92 ? 0.042 -2.139 8.088 1.00 97.94 92 ILE A C 1
ATOM 745 O O . ILE A 1 92 ? -1.039 -2.238 8.662 1.00 97.94 92 ILE A O 1
ATOM 749 N N . GLU A 1 93 ? 1.040 -2.988 8.336 1.00 97.88 93 GLU A N 1
ATOM 750 C CA . GLU A 1 93 ? 0.925 -4.100 9.293 1.00 97.88 93 GLU A CA 1
ATOM 751 C C . GLU A 1 93 ? 0.734 -3.615 10.739 1.00 97.88 93 GLU A C 1
ATOM 753 O O . GLU A 1 93 ? -0.088 -4.160 11.476 1.00 97.88 93 GLU A O 1
ATOM 758 N N . LEU A 1 94 ? 1.407 -2.529 11.131 1.00 97.88 94 LEU A N 1
ATOM 759 C CA . LEU A 1 94 ? 1.240 -1.881 12.436 1.00 97.88 94 LEU A CA 1
ATOM 760 C C . LEU A 1 94 ? -0.173 -1.321 12.654 1.00 97.88 94 LEU A C 1
ATOM 762 O O . LEU A 1 94 ? -0.604 -1.198 13.798 1.00 97.88 94 LEU A O 1
ATOM 766 N N . LEU A 1 95 ? -0.916 -1.022 11.582 1.00 96.75 95 LEU A N 1
ATOM 767 C CA . LEU A 1 95 ? -2.333 -0.645 11.656 1.00 96.75 95 LEU A CA 1
ATOM 768 C C . LEU A 1 95 ? -3.270 -1.854 11.865 1.00 96.75 95 LEU A C 1
ATOM 770 O O . LEU A 1 95 ? -4.485 -1.673 11.923 1.00 96.75 95 LEU A O 1
ATOM 774 N N . GLY A 1 96 ? -2.731 -3.072 11.997 1.00 97.75 96 GLY A N 1
ATOM 775 C CA . GLY A 1 96 ? -3.480 -4.296 12.302 1.00 97.75 96 GLY A CA 1
ATOM 776 C C . GLY A 1 96 ? -3.817 -5.168 11.091 1.00 97.75 96 GLY A C 1
ATOM 777 O O . GLY A 1 96 ? -4.594 -6.114 11.223 1.00 97.75 96 GLY A O 1
ATOM 778 N N . TYR A 1 97 ? -3.256 -4.876 9.917 1.00 98.19 97 TYR A N 1
ATOM 779 C CA . TYR A 1 97 ? -3.483 -5.670 8.709 1.00 98.19 97 TYR A CA 1
ATOM 780 C C . TYR A 1 97 ? -2.460 -6.800 8.576 1.00 98.19 97 TYR A C 1
ATOM 782 O O . TYR A 1 97 ? -1.282 -6.638 8.878 1.00 98.19 97 TYR A O 1
ATOM 790 N N . ASN A 1 98 ? -2.894 -7.932 8.024 1.00 97.62 98 ASN A N 1
ATOM 791 C CA . ASN A 1 98 ? -1.982 -8.955 7.518 1.00 97.62 98 ASN A CA 1
ATOM 792 C C . ASN A 1 98 ? -1.709 -8.664 6.043 1.00 97.62 98 ASN A C 1
ATOM 794 O O . ASN A 1 98 ? -2.653 -8.597 5.254 1.00 97.62 98 ASN A O 1
ATOM 798 N N . SER A 1 99 ? -0.444 -8.483 5.665 1.00 96.06 99 SER A N 1
ATOM 799 C CA . SER A 1 99 ? -0.095 -8.092 4.300 1.00 96.06 99 SER A CA 1
ATOM 800 C C . SER A 1 99 ? 0.483 -9.260 3.492 1.00 96.06 99 SER A C 1
ATOM 802 O O . SER A 1 99 ? 1.313 -10.032 3.978 1.00 96.06 99 SER A O 1
ATOM 804 N N . GLN A 1 100 ? 0.076 -9.369 2.227 1.00 96.81 100 GLN A N 1
ATOM 805 C CA . GLN A 1 100 ? 0.615 -10.323 1.256 1.00 96.81 100 GLN A CA 1
ATOM 806 C C . GLN A 1 100 ? 0.995 -9.573 -0.020 1.00 96.81 100 GLN A C 1
ATOM 808 O O . GLN A 1 100 ? 0.270 -8.681 -0.453 1.00 96.81 100 GLN A O 1
ATOM 813 N N . ILE A 1 101 ? 2.131 -9.935 -0.617 1.00 96.06 101 ILE A N 1
ATOM 814 C CA . ILE A 1 101 ? 2.575 -9.392 -1.903 1.00 96.06 101 ILE A CA 1
ATOM 815 C C . ILE A 1 101 ? 2.348 -10.468 -2.954 1.00 96.06 101 ILE A C 1
ATOM 817 O O . ILE A 1 101 ? 2.794 -11.603 -2.787 1.00 96.06 101 ILE A O 1
ATOM 821 N N . VAL A 1 102 ? 1.677 -10.100 -4.040 1.00 94.56 102 VAL A N 1
ATOM 822 C CA . VAL A 1 102 ? 1.472 -10.970 -5.196 1.00 94.56 102 VAL A CA 1
ATOM 823 C C . VAL A 1 102 ? 1.903 -10.203 -6.439 1.00 94.56 102 VAL A C 1
ATOM 825 O O . VAL A 1 102 ? 1.495 -9.061 -6.629 1.00 94.56 102 VAL A O 1
ATOM 828 N N . SER A 1 103 ? 2.727 -10.830 -7.278 1.00 93.62 103 SER A N 1
ATOM 829 C CA . SER A 1 103 ? 3.052 -10.326 -8.614 1.00 93.62 103 SER A CA 1
ATOM 830 C C . SER A 1 103 ? 2.401 -11.238 -9.645 1.00 93.62 103 SER A C 1
ATOM 832 O O . SER A 1 103 ? 2.563 -12.459 -9.593 1.00 93.62 103 SER A O 1
ATOM 834 N N . VAL A 1 104 ? 1.615 -10.650 -10.545 1.00 89.81 104 VAL A N 1
ATOM 835 C CA . VAL A 1 104 ? 0.824 -11.383 -11.535 1.00 89.81 104 VAL A CA 1
ATOM 836 C C . VAL A 1 104 ? 0.996 -10.734 -12.899 1.00 89.81 104 VAL A C 1
ATOM 838 O O . VAL A 1 104 ? 0.841 -9.525 -13.048 1.00 89.81 104 VAL A O 1
ATOM 841 N N . SER A 1 105 ? 1.279 -11.554 -13.910 1.00 88.31 105 SER A N 1
ATOM 842 C CA . SER A 1 105 ? 1.237 -11.126 -15.308 1.00 88.31 105 SER A CA 1
ATOM 843 C C . SER A 1 105 ? -0.166 -11.338 -15.869 1.00 88.31 105 SER A C 1
ATOM 845 O O . SER A 1 105 ? -0.700 -12.448 -15.798 1.00 88.31 105 SER A O 1
ATOM 847 N N . SER A 1 106 ? -0.744 -10.294 -16.466 1.00 86.50 106 SER A N 1
ATOM 848 C CA . SER A 1 106 ? -2.069 -10.346 -17.099 1.00 86.50 106 SER A CA 1
ATOM 849 C C . SER A 1 106 ? -2.144 -11.345 -18.255 1.00 86.50 106 SER A C 1
ATOM 851 O O . SER A 1 106 ? -3.222 -11.855 -18.543 1.00 86.50 106 SER A O 1
ATOM 853 N N . ALA A 1 107 ? -1.009 -11.713 -18.859 1.00 88.94 107 ALA A N 1
ATOM 854 C CA . ALA A 1 107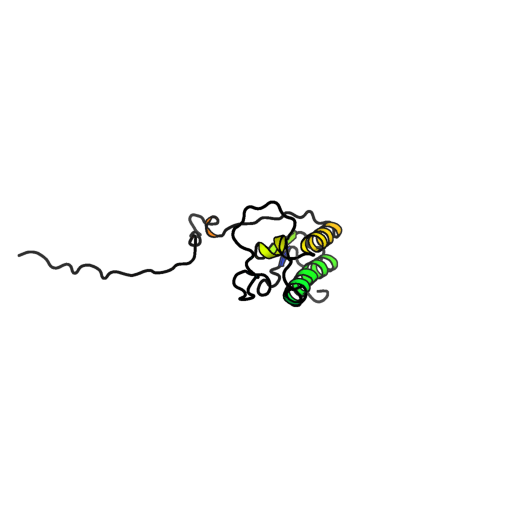 ? -0.956 -12.774 -19.863 1.00 88.94 107 ALA A CA 1
ATOM 855 C C . ALA A 1 107 ? -1.462 -14.126 -19.330 1.00 88.94 107 ALA A C 1
ATOM 857 O O . ALA A 1 107 ? -2.003 -14.942 -20.071 1.00 88.94 107 ALA A O 1
ATOM 858 N N . HIS A 1 108 ? -1.346 -14.352 -18.020 1.00 87.56 108 HIS A N 1
ATOM 859 C CA . HIS A 1 108 ? -1.792 -15.580 -17.365 1.00 87.56 108 HIS A CA 1
ATOM 860 C C . HIS A 1 108 ? -3.160 -15.436 -16.681 1.00 87.56 108 HIS A 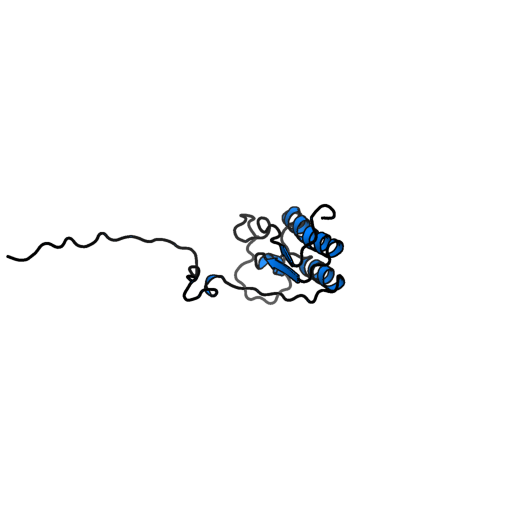C 1
ATOM 862 O O . HIS A 1 108 ? -3.673 -16.415 -16.144 1.00 87.56 108 HIS A O 1
ATOM 868 N N . VAL A 1 109 ? -3.765 -14.244 -16.708 1.00 86.62 109 VAL A N 1
ATOM 869 C CA . VAL A 1 109 ? -5.059 -13.959 -16.074 1.00 86.62 109 VAL A CA 1
ATOM 870 C C . VAL A 1 109 ? -6.103 -13.739 -17.157 1.00 86.62 109 VAL A C 1
ATOM 872 O O . VAL A 1 109 ? -6.333 -12.628 -17.622 1.00 86.62 109 VAL A O 1
ATOM 875 N N . GLY A 1 110 ? -6.733 -14.837 -17.550 1.00 86.44 110 GLY A N 1
ATOM 876 C CA . GLY A 1 110 ? -7.799 -14.886 -18.539 1.00 86.44 110 GLY A CA 1
ATOM 877 C C . GLY A 1 110 ? -8.654 -16.131 -18.325 1.00 86.44 110 GLY A C 1
ATOM 878 O O . GLY A 1 110 ? -8.364 -16.972 -17.472 1.00 86.44 110 GLY A O 1
ATOM 879 N N . GLY A 1 111 ? -9.749 -16.223 -19.062 1.00 87.62 111 GLY A N 1
ATOM 880 C CA . GLY A 1 111 ? -10.704 -17.314 -18.979 1.00 87.62 111 GLY A CA 1
ATOM 881 C C . GLY A 1 111 ? -11.656 -17.299 -20.165 1.00 87.62 111 GLY A C 1
ATOM 882 O O . GLY A 1 111 ? -11.515 -16.506 -21.090 1.00 87.62 111 GLY A O 1
ATOM 883 N N . LYS A 1 112 ? -12.661 -18.176 -20.130 1.00 88.25 112 LYS A N 1
ATOM 884 C CA . LYS A 1 112 ? -13.622 -18.338 -21.231 1.00 88.25 112 LYS A CA 1
ATOM 885 C C . LYS A 1 112 ? -14.315 -17.027 -21.637 1.00 88.25 112 LYS A C 1
ATOM 887 O O . LYS A 1 112 ? -14.576 -16.836 -22.818 1.00 88.25 112 LYS A O 1
ATOM 892 N N . ASP A 1 113 ? -14.554 -16.147 -20.666 1.00 91.62 113 ASP A N 1
ATOM 893 C CA . ASP A 1 113 ? -15.251 -14.869 -20.852 1.00 91.62 113 ASP A CA 1
ATOM 894 C C . ASP A 1 113 ? -14.310 -13.648 -20.745 1.00 91.62 113 ASP A C 1
ATOM 896 O O . ASP A 1 113 ? -14.774 -12.511 -20.724 1.00 91.62 113 ASP A O 1
ATOM 900 N N . ASN A 1 114 ? -12.989 -13.863 -20.650 1.00 85.69 114 ASN A N 1
ATOM 901 C CA . ASN A 1 114 ? -11.985 -12.798 -20.582 1.00 85.69 114 ASN A CA 1
ATOM 902 C C . ASN A 1 114 ? -10.711 -13.232 -21.310 1.00 85.69 114 ASN A C 1
ATOM 904 O O . ASN A 1 114 ? -9.938 -14.036 -20.784 1.00 85.69 114 ASN A O 1
ATOM 908 N N . GLU A 1 115 ? -10.497 -12.714 -22.515 1.00 87.56 115 GLU A N 1
ATOM 909 C CA . GLU A 1 115 ? -9.318 -13.053 -23.306 1.00 87.56 115 GLU A CA 1
ATOM 910 C C . GLU A 1 115 ? -8.026 -12.722 -22.550 1.00 87.56 115 GLU A C 1
ATOM 912 O O . GLU A 1 115 ? -7.912 -11.709 -21.857 1.00 87.56 115 GLU A O 1
ATOM 917 N N . HIS A 1 116 ? -7.037 -13.603 -22.683 1.00 85.81 116 HIS A N 1
ATOM 918 C CA . HIS A 1 116 ? -5.724 -13.386 -22.095 1.00 85.81 116 HIS A CA 1
ATOM 919 C C . HIS A 1 116 ? -5.051 -12.178 -22.746 1.00 85.81 116 HIS A C 1
ATOM 921 O O . HIS A 1 116 ? -5.058 -12.038 -23.971 1.00 85.81 116 HIS A O 1
ATOM 927 N N . ALA A 1 117 ? -4.418 -11.330 -21.932 1.00 82.69 117 ALA A N 1
ATOM 928 C CA . ALA A 1 117 ? -3.609 -10.247 -22.470 1.00 82.69 117 ALA A CA 1
ATOM 929 C C . ALA A 1 117 ? -2.449 -10.831 -23.302 1.00 82.69 117 ALA A C 1
ATOM 931 O O . ALA A 1 117 ? -1.869 -11.850 -22.916 1.00 82.69 117 ALA A O 1
ATOM 932 N N . PRO A 1 118 ? -2.079 -10.213 -24.433 1.00 73.00 118 PRO A N 1
ATOM 933 C CA . PRO A 1 118 ? -0.983 -10.715 -25.248 1.00 73.00 118 PRO A CA 1
ATOM 934 C C . PRO A 1 118 ? 0.323 -10.744 -24.444 1.00 73.00 118 PRO A C 1
ATOM 936 O O . PRO A 1 118 ? 0.705 -9.762 -23.803 1.00 73.00 118 PRO A O 1
ATOM 939 N N . SER A 1 119 ? 1.021 -11.879 -24.501 1.00 55.44 119 SER A N 1
ATOM 940 C CA . SER A 1 119 ? 2.340 -12.077 -23.896 1.00 55.44 119 SER A CA 1
ATOM 941 C C . SER A 1 119 ? 3.391 -11.257 -24.653 1.00 55.44 119 SER A C 1
ATOM 943 O O . SER A 1 119 ? 4.069 -11.767 -25.537 1.00 55.44 119 SER A O 1
ATOM 945 N N . GLY A 1 120 ? 3.498 -9.967 -24.336 1.00 53.28 120 GLY A N 1
ATOM 946 C CA . GLY A 1 120 ? 4.399 -9.029 -25.005 1.00 53.28 120 GLY A CA 1
ATOM 947 C C . GLY A 1 120 ? 3.683 -8.253 -26.107 1.00 53.28 120 GLY A C 1
ATOM 948 O O . GLY A 1 120 ? 3.313 -8.795 -27.145 1.00 53.28 120 GLY A O 1
ATOM 949 N N . ALA A 1 121 ? 3.471 -6.958 -25.888 1.00 43.50 121 ALA A N 1
ATOM 950 C CA . ALA A 1 121 ? 2.852 -6.084 -26.871 1.00 43.50 121 ALA A CA 1
ATOM 951 C C . ALA A 1 121 ? 3.693 -6.013 -28.162 1.00 43.50 121 ALA A C 1
ATOM 953 O O . ALA A 1 121 ? 4.647 -5.250 -28.250 1.00 43.50 121 ALA A O 1
ATOM 954 N N . THR A 1 122 ? 3.295 -6.767 -29.186 1.00 36.97 122 THR A N 1
ATOM 955 C CA . THR A 1 122 ? 3.457 -6.394 -30.598 1.00 36.97 122 THR A CA 1
ATOM 956 C C . THR A 1 122 ? 2.171 -6.758 -31.330 1.00 36.97 122 THR A C 1
ATOM 958 O O . THR A 1 122 ? 1.993 -7.858 -31.841 1.00 36.97 122 THR A O 1
ATOM 961 N N . ALA A 1 123 ? 1.224 -5.821 -31.350 1.00 34.22 123 ALA A N 1
ATOM 962 C CA . ALA A 1 123 ? 0.099 -5.900 -32.266 1.00 34.22 123 ALA A CA 1
ATOM 963 C C . ALA A 1 123 ? 0.583 -5.456 -33.655 1.00 34.22 123 ALA A C 1
ATOM 965 O O . ALA A 1 123 ? 0.658 -4.265 -33.947 1.00 34.22 123 ALA A O 1
ATOM 966 N N . SER A 1 124 ? 0.919 -6.415 -34.515 1.00 36.06 124 SER A N 1
ATOM 967 C CA . SER A 1 124 ? 0.946 -6.216 -35.964 1.00 36.06 124 SER A CA 1
ATOM 968 C C . SER A 1 124 ? 0.037 -7.251 -36.622 1.00 36.06 124 SER A C 1
ATOM 970 O O . SER A 1 124 ? 0.464 -8.248 -37.197 1.00 36.06 124 SER A O 1
ATOM 972 N N . THR A 1 125 ? -1.271 -7.015 -36.558 1.00 36.81 125 THR A N 1
ATOM 973 C CA . THR A 1 125 ? -2.197 -7.664 -37.488 1.00 36.81 125 THR A CA 1
ATOM 974 C C . THR A 1 125 ? -1.961 -7.084 -38.877 1.00 36.81 125 THR A C 1
ATOM 976 O O . THR A 1 125 ? -2.479 -6.020 -39.211 1.00 36.81 125 THR A O 1
ATOM 979 N N . SER A 1 126 ? -1.168 -7.779 -39.693 1.00 38.12 126 SER A N 1
ATOM 980 C CA . SER A 1 126 ? -1.270 -7.644 -41.144 1.00 38.12 126 SER A CA 1
ATOM 981 C C . SER A 1 126 ? -2.462 -8.483 -41.602 1.00 38.12 126 SER A C 1
ATOM 983 O O . SER A 1 126 ? -2.468 -9.708 -41.493 1.00 38.12 126 SER A O 1
ATOM 985 N N . SER A 1 127 ? -3.522 -7.824 -42.057 1.00 39.91 127 SER A N 1
ATOM 986 C CA . SER A 1 127 ? -4.576 -8.488 -42.813 1.00 39.91 127 SER A CA 1
ATOM 987 C C . SER A 1 127 ? -4.068 -8.700 -44.240 1.00 39.91 127 SER A C 1
ATOM 989 O O . SER A 1 127 ? -3.799 -7.746 -44.966 1.00 39.91 127 SER A O 1
ATOM 991 N N . SER A 1 128 ? -3.911 -9.959 -44.655 1.00 42.44 128 SER A N 1
ATOM 992 C CA . SER A 1 128 ? -3.830 -10.275 -46.086 1.00 42.44 128 SER A CA 1
ATOM 993 C C . SER A 1 128 ? -5.232 -10.186 -46.697 1.00 42.44 128 SER A C 1
ATOM 995 O O . SER A 1 128 ? -6.193 -10.620 -46.054 1.00 42.44 128 SER A O 1
ATOM 997 N N . PRO A 1 129 ? -5.388 -9.638 -47.914 1.00 41.22 129 PRO A N 1
ATOM 998 C CA . PRO A 1 129 ? -6.682 -9.599 -48.576 1.00 41.22 129 PRO A CA 1
ATOM 999 C C . PRO A 1 129 ? -7.142 -11.022 -48.916 1.00 41.22 129 PRO A C 1
ATOM 1001 O O . PRO A 1 129 ? -6.345 -11.871 -49.317 1.00 41.22 129 PRO A O 1
ATOM 1004 N N . ALA A 1 130 ? -8.440 -11.278 -48.741 1.00 47.16 130 ALA A N 1
ATOM 1005 C CA . ALA A 1 130 ? -9.070 -12.543 -49.098 1.00 47.16 130 ALA A CA 1
ATOM 1006 C C . ALA A 1 130 ? -8.829 -12.883 -50.586 1.00 47.16 130 ALA A C 1
ATOM 1008 O O . ALA A 1 130 ? -8.883 -11.979 -51.426 1.00 47.16 130 ALA A O 1
ATOM 1009 N N . PRO A 1 131 ? -8.595 -14.159 -50.947 1.00 44.22 131 PRO A N 1
ATOM 1010 C CA . PRO A 1 131 ? -8.466 -14.549 -52.344 1.00 44.22 131 PRO A CA 1
ATOM 1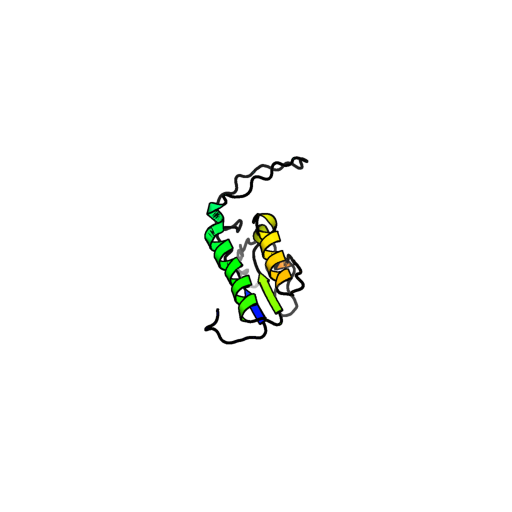011 C C . PRO A 1 131 ? -9.802 -14.357 -53.072 1.00 44.22 131 PRO A C 1
ATOM 1013 O O . PRO A 1 131 ? -10.855 -14.793 -52.603 1.00 44.22 131 PRO A O 1
ATOM 1016 N N . ALA A 1 132 ? -9.747 -13.700 -54.231 1.00 53.97 132 ALA A N 1
ATOM 1017 C CA . ALA A 1 132 ? -10.883 -13.569 -55.130 1.00 53.97 132 ALA A CA 1
ATOM 1018 C C . ALA A 1 132 ? -11.336 -14.962 -55.593 1.00 53.97 132 ALA A C 1
ATOM 1020 O O . ALA A 1 132 ? -10.570 -15.712 -56.197 1.00 53.97 132 ALA A O 1
ATOM 1021 N N . SER A 1 133 ? -12.588 -15.305 -55.302 1.00 50.59 133 SER A N 1
ATOM 1022 C CA . SER A 1 133 ? -13.249 -16.478 -55.860 1.00 50.59 133 SER A CA 1
ATOM 1023 C C . SER A 1 133 ? -13.715 -16.160 -57.284 1.00 50.59 133 SER A C 1
ATOM 1025 O O . SER A 1 133 ? -14.534 -15.270 -57.499 1.00 50.59 133 SER A O 1
ATOM 1027 N N . GLY A 1 134 ? -13.174 -16.881 -58.267 1.00 47.22 134 GLY A N 1
ATOM 1028 C CA . GLY A 1 134 ? -13.594 -16.828 -59.667 1.00 47.22 134 GLY A CA 1
ATOM 1029 C C . GLY A 1 134 ? -13.468 -18.212 -60.301 1.00 47.22 134 GLY A C 1
ATOM 1030 O O . GLY A 1 134 ? -12.379 -18.772 -60.354 1.00 47.22 134 GLY A O 1
ATOM 1031 N N . SER A 1 135 ? -14.616 -18.763 -60.687 1.00 55.41 135 SER A N 1
ATOM 1032 C CA . SER A 1 135 ? -14.915 -20.163 -61.019 1.00 55.41 135 SER A CA 1
ATOM 1033 C C . SER A 1 135 ? -14.321 -20.688 -62.341 1.00 55.41 135 SER A C 1
ATOM 1035 O O . SER A 1 135 ? -13.987 -19.887 -63.213 1.00 55.41 135 SER A O 1
ATOM 1037 N N . PRO A 1 136 ? -14.253 -22.025 -62.537 1.00 55.81 136 PRO A N 1
ATOM 1038 C CA . PRO A 1 136 ? -13.829 -22.634 -63.796 1.00 55.81 136 PRO A CA 1
ATOM 1039 C C . PRO A 1 136 ? -14.967 -22.671 -64.832 1.00 55.81 136 PRO A C 1
ATOM 1041 O O . PRO A 1 136 ? -16.127 -22.895 -64.480 1.00 55.81 136 PRO A O 1
ATOM 1044 N N . THR A 1 137 ? -14.605 -22.500 -66.104 1.00 56.22 137 THR A N 1
ATOM 1045 C CA . THR A 1 137 ? -15.379 -22.929 -67.285 1.00 56.22 137 THR A CA 1
ATOM 1046 C C . THR A 1 137 ? -14.692 -24.108 -67.939 1.00 56.22 137 THR A C 1
ATOM 1048 O O . THR A 1 137 ? -13.447 -24.022 -68.060 1.00 56.22 137 THR A O 1
#

pLDDT: mean 77.39, std 22.38, range [32.69, 98.25]